Protein AF-A0A0K0DPY8-F1 (afdb_monomer_lite)

InterPro domains:
  IPR031737 Condensin-2 complex subunit H2, C-terminal [PF16858] (38-152)
  IPR031739 Condensin-2 complex subunit H2 [PTHR14324] (43-152)

pLDDT: mean 78.21, std 18.2, range [37.56, 95.81]

Radius of gyration: 38.69 Å; chains: 1; bounding box: 61×70×108 Å

Secondary structure (DSSP, 8-state):
----PPPGGGGG----THHHHHHHHHHHHHHHHHHHHHHHHHHHHHHHHHHHHHHHHHHHHHHHHTSPP--HHHHHHHHHHT-SSTT-EEEHHHHTTT--HHHHHHHHHHHHHHHHTTSEEEEEEEEE-TT--EEEEEEEEE--S--GGGGSSSSS--

Sequence (158 aa):
LMFGDIDDDELNNSINVESLYGGEFLFRELRAVTFWSITEELTSEVHARVQEWENAMLPILEEEEKRKEFDIHEYGDELLDMFHEVGEVKTLDELLAGRKRYEVSRYFLACLMMANTQNVRVESDVRVDENGSRSSITKVTLLKKGRHHEVFDREGAI

Structure (mmCIF, N/CA/C/O backbone):
data_AF-A0A0K0DPY8-F1
#
_entry.id   AF-A0A0K0DPY8-F1
#
loop_
_atom_site.group_PDB
_atom_site.id
_atom_site.type_symbol
_atom_site.label_atom_id
_atom_site.label_alt_id
_atom_site.label_comp_id
_atom_site.label_asym_id
_atom_site.label_entity_id
_atom_site.label_seq_id
_atom_site.pdbx_PDB_ins_code
_atom_site.Cartn_x
_atom_site.Cartn_y
_atom_site.Cartn_z
_atom_site.occupancy
_atom_site.B_iso_or_equiv
_atom_site.auth_seq_id
_atom_site.auth_comp_id
_atom_site.auth_asym_id
_atom_site.auth_atom_id
_atom_site.pdbx_PDB_model_num
ATOM 1 N N . LEU A 1 1 ? 24.484 53.608 -88.036 1.00 37.56 1 LEU A N 1
ATOM 2 C CA . LEU A 1 1 ? 25.883 53.208 -88.307 1.00 37.56 1 LEU A CA 1
ATOM 3 C C . LEU A 1 1 ? 26.475 52.832 -86.954 1.00 37.56 1 LEU A C 1
ATOM 5 O O . LEU A 1 1 ? 26.566 53.720 -86.125 1.00 37.56 1 LEU A O 1
ATOM 9 N N . MET A 1 2 ? 26.752 51.586 -86.590 1.00 38.25 2 MET A N 1
ATOM 10 C CA . MET A 1 2 ? 26.936 50.335 -87.331 1.00 38.25 2 MET A CA 1
ATOM 11 C C . MET A 1 2 ? 26.375 49.189 -86.468 1.00 38.25 2 MET A C 1
ATOM 13 O O . MET A 1 2 ? 26.626 49.174 -85.266 1.00 38.25 2 MET A O 1
ATOM 17 N N . PHE A 1 3 ? 25.640 48.252 -87.070 1.00 38.50 3 PHE A N 1
ATOM 18 C CA . PHE A 1 3 ? 25.570 46.886 -8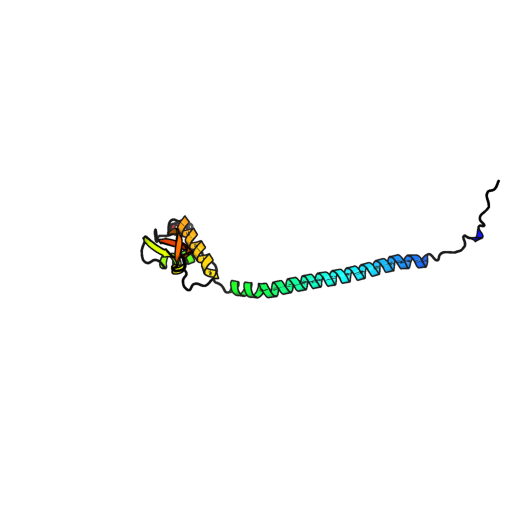6.551 1.00 38.50 3 PHE A CA 1
ATOM 19 C C . PHE A 1 3 ? 26.899 46.237 -86.943 1.00 38.50 3 PHE A C 1
ATOM 21 O O . PHE A 1 3 ? 27.250 46.260 -88.120 1.00 38.50 3 PHE A O 1
ATOM 28 N N . GLY A 1 4 ? 27.684 45.800 -85.960 1.00 44.50 4 GLY A N 1
ATOM 29 C CA . GLY A 1 4 ? 28.830 44.936 -86.212 1.00 44.50 4 GLY A CA 1
ATOM 30 C C . GLY A 1 4 ? 28.322 43.506 -86.232 1.00 44.50 4 GLY A C 1
ATOM 31 O O . GLY A 1 4 ? 27.806 43.045 -85.214 1.00 44.50 4 GLY A O 1
ATOM 32 N N . ASP A 1 5 ? 28.416 42.869 -87.392 1.00 49.94 5 ASP A N 1
ATOM 33 C CA . ASP A 1 5 ? 28.205 41.438 -87.566 1.00 49.94 5 ASP A CA 1
ATOM 34 C C . ASP A 1 5 ? 29.171 40.692 -86.633 1.00 49.94 5 ASP A C 1
ATOM 36 O O . ASP A 1 5 ? 30.386 40.879 -86.705 1.00 49.94 5 ASP A O 1
ATOM 40 N N . ILE A 1 6 ? 28.623 39.915 -85.698 1.00 47.09 6 ILE A N 1
ATOM 41 C CA . ILE A 1 6 ? 29.383 38.885 -84.992 1.00 47.09 6 ILE A CA 1
ATOM 42 C C . ILE A 1 6 ? 29.460 37.705 -85.956 1.00 47.09 6 ILE A C 1
ATOM 44 O O . ILE A 1 6 ? 28.428 37.230 -86.430 1.00 47.09 6 ILE A O 1
ATOM 48 N N . ASP A 1 7 ? 30.685 37.309 -86.286 1.00 54.12 7 ASP A N 1
ATOM 49 C CA . ASP A 1 7 ? 30.977 36.200 -87.183 1.00 54.12 7 ASP A CA 1
ATOM 50 C C . ASP A 1 7 ? 30.295 34.910 -86.685 1.00 54.12 7 ASP A C 1
ATOM 52 O O . ASP A 1 7 ? 30.460 34.504 -85.532 1.00 54.12 7 ASP A O 1
ATOM 56 N N . ASP A 1 8 ? 29.561 34.237 -87.578 1.00 51.25 8 ASP A N 1
ATOM 57 C CA . ASP A 1 8 ? 28.886 32.944 -87.345 1.00 51.25 8 ASP A CA 1
ATOM 58 C C . ASP A 1 8 ? 29.865 31.790 -87.005 1.00 51.25 8 ASP A C 1
ATOM 60 O O . ASP A 1 8 ? 29.446 30.671 -86.700 1.00 51.25 8 ASP A O 1
ATOM 64 N N . ASP A 1 9 ? 31.176 32.050 -87.003 1.00 54.00 9 ASP A N 1
ATOM 65 C CA . ASP A 1 9 ? 32.227 31.068 -86.723 1.00 54.00 9 ASP A CA 1
ATOM 66 C C . ASP A 1 9 ? 32.435 30.782 -85.218 1.00 54.00 9 ASP A C 1
ATOM 68 O O . ASP A 1 9 ? 33.112 29.812 -84.866 1.00 54.00 9 ASP A O 1
ATOM 72 N N . GLU A 1 10 ? 31.814 31.543 -84.306 1.00 46.22 10 GLU A N 1
ATOM 73 C CA . GLU A 1 10 ? 31.853 31.254 -82.856 1.00 46.22 10 GLU A CA 1
ATOM 74 C C . GLU A 1 10 ? 30.760 30.272 -82.380 1.00 46.22 10 GLU A C 1
ATOM 76 O O . GLU A 1 10 ? 30.789 29.808 -81.237 1.00 46.22 10 GLU A O 1
ATOM 81 N N . LEU A 1 11 ? 29.831 29.870 -83.256 1.00 46.50 11 LEU A N 1
ATOM 82 C CA . LEU A 1 11 ? 28.766 28.904 -82.939 1.00 46.50 11 LEU A CA 1
ATOM 83 C C . LEU A 1 11 ? 29.161 27.435 -83.149 1.00 46.50 11 LEU A C 1
ATOM 85 O O . LEU A 1 11 ? 28.313 26.552 -83.015 1.00 46.50 11 LEU A O 1
ATOM 89 N N . ASN A 1 12 ? 30.435 27.141 -83.432 1.00 50.66 12 ASN A N 1
ATOM 90 C CA . ASN A 1 12 ? 30.905 25.762 -83.588 1.00 50.66 12 ASN A CA 1
ATOM 91 C C . ASN A 1 12 ? 31.855 25.276 -82.487 1.00 50.66 12 ASN A C 1
ATOM 93 O O . ASN A 1 12 ? 32.593 24.308 -82.681 1.00 50.66 12 ASN A O 1
ATOM 97 N N . ASN A 1 13 ? 31.794 25.862 -81.290 1.00 49.69 13 ASN A N 1
ATOM 98 C CA . ASN A 1 13 ? 32.234 25.116 -80.119 1.00 49.69 13 ASN A CA 1
ATOM 99 C C . ASN A 1 13 ? 31.055 24.270 -79.639 1.00 49.69 13 ASN A C 1
ATOM 101 O O . ASN A 1 13 ? 30.312 24.655 -78.738 1.00 49.69 13 ASN A O 1
ATOM 105 N N . SER A 1 14 ? 30.851 23.136 -80.313 1.00 48.59 14 SER A N 1
ATOM 106 C CA . SER A 1 14 ? 29.919 22.102 -79.874 1.00 48.59 14 SER A CA 1
ATOM 107 C C . SER A 1 14 ? 30.271 21.722 -78.437 1.00 48.59 14 SER A C 1
ATOM 109 O O . SER A 1 14 ? 31.169 20.916 -78.193 1.00 48.59 14 SER A O 1
ATOM 111 N N . ILE A 1 15 ? 29.578 22.321 -77.467 1.00 53.06 15 ILE A N 1
ATOM 112 C CA . ILE A 1 15 ? 29.564 21.824 -76.099 1.00 53.06 15 ILE A CA 1
ATOM 113 C C . ILE A 1 15 ? 29.038 20.403 -76.219 1.00 53.06 15 ILE A C 1
ATOM 115 O O . ILE A 1 15 ? 27.892 20.188 -76.616 1.00 53.06 15 ILE A O 1
ATOM 119 N N . ASN A 1 16 ? 29.900 19.433 -75.929 1.00 52.56 16 ASN A N 1
ATOM 120 C CA . ASN A 1 16 ? 29.509 18.041 -75.895 1.00 52.56 16 ASN A CA 1
ATOM 121 C C . ASN A 1 16 ? 28.470 17.865 -74.773 1.00 52.56 16 ASN A C 1
ATOM 123 O O . ASN A 1 16 ? 28.804 17.751 -73.591 1.00 52.56 16 ASN A O 1
ATOM 127 N N . VAL A 1 17 ? 27.196 17.890 -75.162 1.00 48.19 17 VAL A N 1
ATOM 128 C CA . VAL A 1 17 ? 26.026 17.741 -74.290 1.00 48.19 17 VAL A CA 1
ATOM 129 C C . VAL A 1 17 ? 25.945 16.363 -73.622 1.00 48.19 17 VAL A C 1
ATOM 131 O O . VAL A 1 17 ? 25.193 16.213 -72.662 1.00 48.19 17 VAL A O 1
ATOM 134 N N . GLU A 1 18 ? 26.762 15.380 -74.023 1.00 49.38 18 GLU A N 1
ATOM 135 C CA . GLU A 1 18 ? 26.870 14.096 -73.310 1.00 49.38 18 GLU A CA 1
ATOM 136 C C . GLU A 1 18 ? 27.595 14.229 -71.960 1.00 49.38 18 GLU A C 1
ATOM 138 O O . GLU A 1 18 ? 27.335 13.448 -71.046 1.00 49.38 18 GLU A O 1
ATOM 143 N N . SER A 1 19 ? 28.441 15.252 -71.774 1.00 49.19 19 SER A N 1
ATOM 144 C CA . SER A 1 19 ? 29.143 15.493 -70.500 1.00 49.19 19 SER A CA 1
ATOM 145 C C . SER A 1 19 ? 28.200 15.983 -69.385 1.00 49.19 19 SER A C 1
ATOM 147 O O . SER A 1 19 ? 28.434 15.744 -68.200 1.00 49.19 19 SER A O 1
ATOM 149 N N . LEU A 1 20 ? 27.082 16.625 -69.748 1.00 46.81 20 LEU A N 1
ATOM 150 C CA . LEU A 1 20 ? 26.163 17.253 -68.790 1.00 46.81 20 LEU A CA 1
ATOM 151 C C . LEU A 1 20 ? 25.150 16.262 -68.181 1.00 46.81 20 LEU A C 1
ATOM 153 O O . LEU A 1 20 ? 24.748 16.427 -67.030 1.00 46.81 20 LEU A O 1
ATOM 157 N N . TYR A 1 21 ? 24.807 15.182 -68.896 1.00 51.56 21 TYR A N 1
ATOM 158 C CA . TYR A 1 21 ? 23.948 14.100 -68.385 1.00 51.56 21 TYR A CA 1
ATOM 159 C C . TYR A 1 21 ? 24.633 13.224 -67.325 1.00 51.56 21 TYR A C 1
ATOM 161 O O . TYR A 1 21 ? 23.958 12.609 -66.496 1.00 51.56 21 TYR A O 1
ATOM 169 N N . GLY A 1 22 ? 25.969 13.206 -67.298 1.00 50.44 22 GLY A N 1
ATOM 170 C CA . GLY A 1 22 ? 26.729 12.547 -66.235 1.00 50.44 22 GLY A CA 1
ATOM 171 C C . GLY A 1 22 ? 26.529 13.213 -64.871 1.00 50.44 22 GLY A C 1
ATOM 172 O O . GLY A 1 22 ? 26.521 12.530 -63.852 1.00 50.44 22 GLY A O 1
ATOM 173 N N . GLY A 1 23 ? 26.296 14.530 -64.841 1.00 54.31 23 GLY A N 1
ATOM 174 C CA . GLY A 1 23 ? 26.132 15.298 -63.607 1.00 54.31 23 GLY A CA 1
ATOM 175 C C . GLY A 1 23 ? 24.881 14.914 -62.820 1.00 54.31 23 GLY A C 1
ATOM 176 O O . GLY A 1 23 ? 24.986 14.588 -61.643 1.00 54.31 23 GLY A O 1
ATOM 177 N N . GLU A 1 24 ? 23.701 14.896 -63.446 1.00 55.97 24 GLU A N 1
ATOM 178 C CA . GLU A 1 24 ? 22.451 14.538 -62.751 1.00 55.97 24 GLU A CA 1
ATOM 179 C C . GLU A 1 24 ? 22.427 13.080 -62.284 1.00 55.97 24 GLU A C 1
ATOM 181 O O . GLU A 1 24 ? 21.914 12.785 -61.203 1.00 55.97 24 GLU A O 1
ATOM 186 N N . PHE A 1 25 ? 23.032 12.176 -63.061 1.00 58.12 25 PHE A N 1
ATOM 187 C CA . PHE A 1 25 ? 23.213 10.786 -62.658 1.00 58.12 25 PHE A CA 1
ATOM 188 C C . PHE A 1 25 ? 24.115 10.689 -61.423 1.00 58.12 25 PHE A C 1
ATOM 190 O O . PHE A 1 25 ? 23.712 10.097 -60.426 1.00 58.12 25 PHE A O 1
ATOM 197 N N . LEU A 1 26 ? 25.278 11.349 -61.436 1.00 58.06 26 LEU A N 1
ATOM 198 C CA . LEU A 1 26 ? 26.201 11.376 -60.298 1.00 58.06 26 LEU A CA 1
ATOM 199 C C . LEU A 1 26 ? 25.599 12.067 -59.070 1.00 58.06 26 LEU A C 1
ATOM 201 O O . LEU A 1 26 ? 25.808 11.600 -57.956 1.00 58.06 26 LEU A O 1
ATOM 205 N N . PHE A 1 27 ? 24.810 13.131 -59.239 1.00 62.34 27 PHE A N 1
ATOM 206 C CA . PHE A 1 27 ? 24.099 13.774 -58.131 1.00 62.34 27 PHE A CA 1
ATOM 207 C C . PHE A 1 27 ? 22.997 12.883 -57.557 1.00 62.34 27 PHE A C 1
ATOM 209 O O . PHE A 1 27 ? 22.782 12.894 -56.344 1.00 62.34 27 PHE A O 1
ATOM 216 N N . ARG A 1 28 ? 22.303 12.099 -58.389 1.00 64.81 28 ARG A N 1
ATOM 217 C CA . ARG A 1 28 ? 21.305 11.126 -57.931 1.00 64.81 28 ARG A CA 1
ATOM 218 C C . ARG A 1 28 ? 21.959 9.959 -57.196 1.00 64.81 28 ARG A C 1
ATOM 220 O O . ARG A 1 28 ? 21.483 9.596 -56.125 1.00 64.81 28 ARG A O 1
ATOM 227 N N . GLU A 1 29 ? 23.049 9.423 -57.737 1.00 69.75 29 GLU A N 1
ATOM 228 C CA . GLU A 1 29 ? 23.827 8.345 -57.122 1.00 69.75 29 GLU A CA 1
ATOM 229 C C . GLU A 1 29 ? 24.422 8.806 -55.784 1.00 69.75 29 GLU A C 1
ATOM 231 O O . GLU A 1 29 ? 24.260 8.138 -54.768 1.00 69.75 29 GLU A O 1
ATOM 236 N N . LEU A 1 30 ? 25.016 10.005 -55.751 1.00 72.88 30 LEU A N 1
ATOM 237 C CA . LEU A 1 30 ? 25.551 10.616 -54.535 1.00 72.88 30 LEU A CA 1
ATOM 238 C C . LEU A 1 30 ? 24.449 10.829 -53.495 1.00 72.88 30 LEU A C 1
ATOM 240 O O . LEU A 1 30 ? 24.640 10.467 -52.340 1.00 72.88 30 LEU A O 1
ATOM 244 N N . ARG A 1 31 ? 23.278 11.349 -53.896 1.00 71.44 31 ARG A N 1
ATOM 245 C CA . ARG A 1 31 ? 22.124 11.512 -52.997 1.00 71.44 31 ARG A CA 1
ATOM 246 C C . ARG A 1 31 ? 21.625 10.182 -52.452 1.00 71.44 31 ARG A C 1
ATOM 248 O O . ARG A 1 31 ? 21.315 10.114 -51.267 1.00 71.44 31 ARG A O 1
ATOM 255 N N . ALA A 1 32 ? 21.556 9.147 -53.285 1.00 73.38 32 ALA A N 1
ATOM 256 C CA . ALA A 1 32 ? 21.158 7.812 -52.861 1.00 73.38 32 ALA A CA 1
ATOM 257 C C . ALA A 1 32 ? 22.156 7.242 -51.849 1.00 73.38 32 ALA A C 1
ATOM 259 O O . ALA A 1 32 ? 21.740 6.804 -50.785 1.00 73.38 32 ALA A O 1
ATOM 260 N N . VAL A 1 33 ? 23.460 7.326 -52.124 1.00 74.62 33 VAL A N 1
ATOM 261 C CA . VAL A 1 33 ? 24.514 6.885 -51.197 1.00 74.62 33 VAL A CA 1
ATOM 262 C C . VAL A 1 33 ? 24.441 7.657 -49.881 1.00 74.62 33 VAL A C 1
ATOM 264 O O . VAL A 1 33 ? 24.397 7.041 -48.823 1.00 74.62 33 VAL A O 1
ATOM 267 N N . THR A 1 34 ? 24.336 8.989 -49.920 1.00 73.56 34 THR A N 1
ATOM 268 C CA . THR A 1 34 ? 24.209 9.795 -48.696 1.00 73.56 34 THR A CA 1
ATOM 269 C C . THR A 1 34 ? 22.930 9.491 -47.931 1.00 73.56 34 THR A C 1
ATOM 271 O O . THR A 1 34 ? 22.957 9.436 -46.709 1.00 73.56 34 THR A O 1
ATOM 274 N N . PHE A 1 35 ? 21.812 9.273 -48.628 1.00 76.44 35 PHE A N 1
ATOM 275 C CA . PHE A 1 35 ? 20.546 8.924 -47.996 1.00 76.44 35 PHE A CA 1
ATOM 276 C C . PHE A 1 35 ? 20.659 7.569 -47.306 1.00 76.44 35 PHE A C 1
ATOM 278 O O . PHE A 1 35 ? 20.339 7.484 -46.128 1.00 76.44 35 PHE A O 1
ATOM 285 N N . TRP A 1 36 ? 21.179 6.550 -47.998 1.00 69.62 36 TRP A N 1
ATOM 286 C CA . TRP A 1 36 ? 21.369 5.219 -47.431 1.00 69.62 36 TRP A CA 1
ATOM 287 C C . TRP A 1 36 ? 22.312 5.239 -46.229 1.00 69.62 36 TRP A C 1
ATOM 289 O O . TRP A 1 36 ? 21.941 4.697 -45.194 1.00 69.62 36 TRP A O 1
ATOM 299 N N . SER A 1 37 ? 23.445 5.944 -46.300 1.00 66.12 37 SER A N 1
ATOM 300 C CA . SER A 1 37 ? 24.360 6.086 -45.159 1.00 66.12 37 SER A CA 1
ATOM 301 C C . SER A 1 37 ? 23.732 6.833 -43.979 1.00 66.12 37 SER A C 1
ATOM 303 O O . SER A 1 37 ? 23.875 6.386 -42.849 1.00 66.12 37 SER A O 1
ATOM 305 N N . ILE A 1 38 ? 22.978 7.915 -44.214 1.00 65.75 38 ILE A N 1
ATOM 306 C CA . ILE A 1 38 ? 22.271 8.646 -43.145 1.00 65.75 38 ILE A CA 1
ATOM 307 C C . ILE A 1 38 ? 21.164 7.781 -42.536 1.00 65.75 38 ILE A C 1
ATOM 309 O O . ILE A 1 38 ? 20.980 7.782 -41.323 1.00 65.75 38 ILE A O 1
ATOM 313 N N . THR A 1 39 ? 20.411 7.035 -43.349 1.00 63.25 39 THR A N 1
ATOM 314 C CA . THR A 1 39 ? 19.399 6.112 -42.828 1.00 63.25 39 THR A CA 1
ATOM 315 C C . THR A 1 39 ? 20.032 4.954 -42.072 1.00 63.25 39 THR A C 1
ATOM 317 O O . THR A 1 39 ? 19.500 4.565 -41.044 1.00 63.25 39 THR A O 1
ATOM 320 N N . GLU A 1 40 ? 21.166 4.419 -42.520 1.00 69.19 40 GLU A N 1
ATOM 321 C CA . GLU A 1 40 ? 21.905 3.361 -41.826 1.00 69.19 40 GLU A CA 1
ATOM 322 C C . GLU A 1 40 ? 22.462 3.865 -40.490 1.00 69.19 40 GLU A C 1
ATOM 324 O O . GLU A 1 40 ? 22.286 3.216 -39.466 1.00 69.19 40 GLU A O 1
ATOM 329 N N . GLU A 1 41 ? 23.038 5.066 -40.463 1.00 65.81 41 GLU A N 1
ATOM 330 C CA . GLU A 1 41 ? 23.544 5.699 -39.244 1.00 65.81 41 GLU A CA 1
ATOM 331 C C . GLU A 1 41 ? 22.411 6.027 -38.260 1.00 65.81 41 GLU A C 1
ATOM 333 O O . GLU A 1 41 ? 22.478 5.647 -37.093 1.00 65.81 41 GLU A O 1
ATOM 338 N N . LEU A 1 42 ? 21.322 6.645 -38.730 1.00 65.06 42 LEU A N 1
ATOM 339 C CA . LEU A 1 42 ? 20.167 6.982 -37.895 1.00 65.06 42 LEU A CA 1
ATOM 340 C C . LEU A 1 42 ? 19.450 5.726 -37.396 1.00 65.06 42 LEU A C 1
ATOM 342 O O . LEU A 1 42 ? 19.028 5.665 -36.242 1.00 65.06 42 LEU A O 1
ATOM 346 N N . THR A 1 43 ? 19.308 4.707 -38.247 1.00 68.12 43 THR A N 1
ATOM 347 C CA . THR A 1 43 ? 18.759 3.423 -37.809 1.00 68.12 43 THR A CA 1
ATOM 348 C C . THR A 1 43 ? 19.699 2.777 -36.806 1.00 68.12 43 THR A C 1
ATOM 350 O O . THR A 1 43 ? 19.206 2.329 -35.783 1.00 68.12 43 THR A O 1
ATOM 353 N N . SER A 1 44 ? 21.016 2.793 -37.004 1.00 78.69 44 SER A N 1
ATOM 354 C CA . SER A 1 44 ? 21.986 2.269 -36.038 1.00 78.69 44 SER A CA 1
ATOM 355 C C . SER A 1 44 ? 21.921 2.997 -34.692 1.00 78.69 44 SER A C 1
ATOM 357 O O . SER A 1 44 ? 21.931 2.346 -33.651 1.00 78.69 44 SER A O 1
ATOM 359 N N . GLU A 1 45 ? 21.806 4.327 -34.681 1.00 79.38 45 GLU A N 1
ATOM 360 C CA . GLU A 1 45 ? 21.680 5.116 -33.449 1.00 79.38 45 GLU A CA 1
ATOM 361 C C . GLU A 1 45 ? 20.361 4.819 -32.723 1.00 79.38 45 GLU A C 1
ATOM 363 O O . GLU A 1 45 ? 20.340 4.587 -31.512 1.00 79.38 45 GLU A O 1
ATOM 368 N N . VAL A 1 46 ? 19.247 4.771 -33.458 1.00 83.19 46 VAL A N 1
ATOM 369 C CA . VAL A 1 46 ? 17.941 4.408 -32.892 1.00 83.19 46 VAL A CA 1
ATOM 370 C C . VAL A 1 46 ? 17.963 2.975 -32.364 1.00 83.19 46 VAL A C 1
ATOM 372 O O . VAL A 1 46 ? 17.492 2.743 -31.254 1.00 83.19 46 VAL A O 1
ATOM 375 N N . HIS A 1 47 ? 18.548 2.028 -33.100 1.00 83.56 47 HIS A N 1
ATOM 376 C CA . HIS A 1 47 ? 18.709 0.649 -32.644 1.00 83.56 47 HIS A CA 1
ATOM 377 C C . HIS A 1 47 ? 19.570 0.591 -31.382 1.00 83.56 47 HIS A C 1
ATOM 379 O O . HIS A 1 47 ? 19.168 -0.070 -30.433 1.00 83.56 47 HIS A O 1
ATOM 385 N N . ALA A 1 48 ? 20.692 1.313 -31.313 1.00 88.62 48 ALA A N 1
ATOM 386 C CA . ALA A 1 48 ? 21.534 1.356 -30.118 1.00 88.62 48 ALA A CA 1
ATOM 387 C C . ALA A 1 48 ? 20.761 1.872 -28.894 1.00 88.62 48 ALA A C 1
ATOM 389 O O . ALA A 1 48 ? 20.787 1.245 -27.839 1.00 88.62 48 ALA A O 1
ATOM 390 N N . ARG A 1 49 ? 19.986 2.952 -29.050 1.00 90.88 49 ARG A N 1
ATOM 391 C CA . ARG A 1 49 ? 19.154 3.507 -27.970 1.00 90.88 49 ARG A CA 1
ATOM 392 C C . ARG A 1 49 ? 18.016 2.579 -27.552 1.00 90.88 49 ARG A C 1
ATOM 394 O O . ARG A 1 49 ? 17.704 2.495 -26.366 1.00 90.88 49 ARG A O 1
ATOM 401 N N . VAL A 1 50 ? 17.386 1.892 -28.506 1.00 91.00 50 VAL A N 1
ATOM 402 C CA . VAL A 1 50 ? 16.363 0.878 -28.213 1.00 91.00 50 VAL A CA 1
ATOM 403 C C . VAL A 1 50 ? 16.991 -0.295 -27.470 1.00 91.00 50 VAL A C 1
ATOM 405 O O . VAL A 1 50 ? 16.448 -0.702 -26.454 1.00 91.00 50 VAL A O 1
ATOM 408 N N . GLN A 1 51 ? 18.159 -0.775 -27.899 1.00 90.44 51 GLN A N 1
ATOM 409 C CA . GLN A 1 51 ? 18.891 -1.840 -27.212 1.00 90.44 51 GLN A CA 1
ATOM 410 C C . GLN A 1 51 ? 19.302 -1.431 -25.792 1.00 90.44 51 GLN A C 1
ATOM 412 O O . GLN A 1 51 ? 19.162 -2.217 -24.862 1.00 90.44 51 GLN A O 1
ATOM 417 N N . GLU A 1 52 ? 19.772 -0.200 -25.579 1.00 93.69 52 GLU A N 1
ATOM 418 C CA . GLU A 1 52 ? 20.052 0.323 -24.235 1.00 93.69 52 GLU A CA 1
ATOM 419 C C . GLU A 1 52 ? 18.798 0.351 -23.356 1.00 93.69 52 GLU A C 1
ATOM 421 O O . GLU A 1 52 ? 18.842 -0.077 -22.200 1.00 93.69 52 GLU A O 1
ATOM 426 N N . TRP A 1 53 ? 17.671 0.815 -23.903 1.00 93.69 53 TRP A N 1
ATOM 427 C CA . TRP A 1 53 ? 16.395 0.798 -23.198 1.00 93.69 53 TRP A CA 1
ATOM 428 C C . TRP A 1 53 ? 15.932 -0.632 -22.892 1.00 93.69 53 TRP A C 1
ATOM 430 O O . TRP A 1 53 ? 15.535 -0.896 -21.762 1.00 93.69 53 TRP A O 1
ATOM 440 N N . GLU A 1 54 ? 16.031 -1.566 -23.842 1.00 91.69 54 GLU A N 1
ATOM 441 C CA . GLU A 1 54 ? 15.688 -2.980 -23.649 1.00 91.69 54 GLU A CA 1
ATOM 442 C C . GLU A 1 54 ? 16.555 -3.610 -22.556 1.00 91.69 54 GLU A C 1
ATOM 444 O O . GLU A 1 54 ? 16.025 -4.206 -21.621 1.00 91.69 54 GLU A O 1
ATOM 449 N N . ASN A 1 55 ? 17.872 -3.400 -22.601 1.00 92.94 55 ASN A N 1
ATOM 450 C CA . ASN A 1 55 ? 18.808 -3.904 -21.594 1.00 92.94 55 ASN A CA 1
ATOM 451 C C . ASN A 1 55 ? 18.513 -3.362 -20.187 1.00 92.94 55 ASN A C 1
ATOM 453 O O . ASN A 1 55 ? 18.742 -4.059 -19.199 1.00 92.94 55 ASN A O 1
ATOM 457 N N . ALA A 1 56 ? 18.005 -2.131 -20.079 1.00 93.12 56 ALA A N 1
ATOM 458 C CA . ALA A 1 56 ? 17.591 -1.548 -18.806 1.00 93.12 56 ALA A CA 1
ATOM 459 C C . ALA A 1 56 ? 16.193 -2.017 -18.362 1.00 93.12 56 ALA A C 1
ATOM 461 O O . ALA A 1 56 ? 15.960 -2.215 -17.170 1.00 93.12 56 ALA A O 1
ATOM 462 N N . MET A 1 57 ? 15.257 -2.181 -19.300 1.00 93.75 57 MET A N 1
ATOM 463 C CA . MET A 1 57 ? 13.843 -2.423 -19.011 1.00 93.75 57 MET A CA 1
ATOM 464 C C . MET A 1 57 ? 13.522 -3.904 -18.806 1.00 93.75 57 MET A C 1
ATOM 466 O O . MET A 1 57 ? 12.789 -4.234 -17.875 1.00 93.75 57 MET A O 1
ATOM 470 N N . LEU A 1 58 ? 14.077 -4.801 -19.627 1.00 92.50 58 LEU A N 1
ATOM 471 C CA . LEU A 1 58 ? 13.863 -6.248 -19.522 1.00 92.50 58 LEU A CA 1
ATOM 472 C C . LEU A 1 58 ? 14.094 -6.798 -18.104 1.00 92.50 58 LEU A C 1
ATOM 474 O O . LEU A 1 58 ? 13.189 -7.464 -17.604 1.00 92.50 58 LEU A O 1
ATOM 478 N N . PRO A 1 59 ? 15.194 -6.482 -17.387 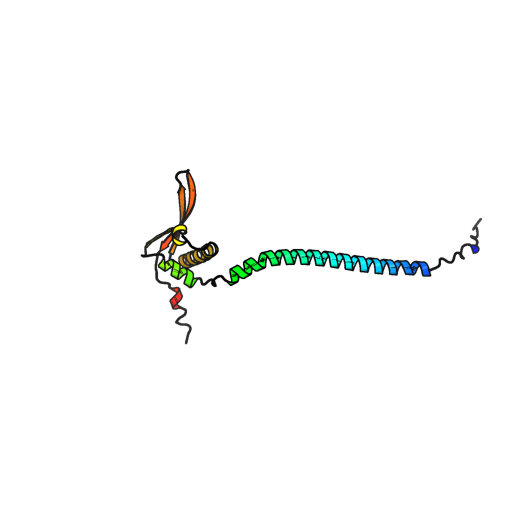1.00 92.88 59 PRO A N 1
ATOM 479 C CA . PRO A 1 59 ? 15.370 -6.991 -16.026 1.00 92.88 59 PRO A CA 1
ATOM 480 C C . PRO A 1 59 ? 14.307 -6.467 -15.047 1.00 92.88 59 PRO A C 1
ATOM 482 O O . PRO A 1 59 ? 13.906 -7.195 -14.142 1.00 92.88 59 PRO A O 1
ATOM 485 N N . ILE A 1 60 ? 13.819 -5.232 -15.228 1.00 90.06 60 ILE A N 1
ATOM 486 C CA . ILE A 1 60 ? 12.744 -4.656 -14.402 1.00 90.06 60 ILE A CA 1
ATOM 487 C C . ILE A 1 60 ? 11.419 -5.378 -14.681 1.00 90.06 60 ILE A C 1
ATOM 489 O O . ILE A 1 60 ? 10.688 -5.702 -13.746 1.00 90.06 60 ILE A O 1
ATOM 493 N N . LEU A 1 61 ? 11.118 -5.646 -15.956 1.00 88.50 61 LEU A N 1
ATOM 494 C CA . LEU A 1 61 ? 9.908 -6.355 -16.374 1.00 88.50 61 LEU A CA 1
ATOM 495 C C . LEU A 1 61 ? 9.908 -7.809 -15.900 1.00 88.50 61 LEU A C 1
ATOM 497 O O . LEU A 1 61 ? 8.915 -8.252 -15.336 1.00 88.50 61 LEU A O 1
ATOM 501 N N . GLU A 1 62 ? 11.023 -8.524 -16.052 1.00 90.94 62 GLU A N 1
ATOM 502 C CA . GLU A 1 62 ? 11.172 -9.893 -15.547 1.00 90.94 62 GLU A CA 1
ATOM 503 C C . GLU A 1 62 ? 11.054 -9.964 -14.021 1.00 90.94 62 GLU A C 1
ATOM 505 O O . GLU A 1 62 ? 10.575 -10.958 -13.470 1.00 90.94 62 GLU A O 1
ATOM 510 N N . GLU A 1 63 ? 11.539 -8.945 -13.304 1.00 88.06 63 GLU A N 1
ATOM 511 C CA . GLU A 1 63 ? 11.352 -8.862 -11.860 1.00 88.06 63 GLU A CA 1
ATOM 512 C C . GLU A 1 63 ? 9.882 -8.614 -11.506 1.00 88.06 63 GLU A C 1
ATOM 514 O O . GLU A 1 63 ? 9.375 -9.267 -10.595 1.00 88.06 63 GLU A O 1
ATOM 519 N N . GLU A 1 64 ? 9.192 -7.712 -12.211 1.00 83.56 64 GLU A N 1
ATOM 520 C CA . GLU A 1 64 ? 7.770 -7.429 -11.978 1.00 83.56 64 GLU A CA 1
ATOM 521 C C . GLU A 1 64 ? 6.877 -8.626 -12.323 1.00 83.56 64 GLU A C 1
ATOM 523 O O . GLU A 1 64 ? 5.975 -8.931 -11.552 1.00 83.56 64 GLU A O 1
ATOM 528 N N . GLU A 1 65 ? 7.158 -9.361 -13.402 1.00 85.19 65 GLU A N 1
ATOM 529 C CA . GLU A 1 65 ? 6.401 -10.562 -13.794 1.00 85.19 65 GLU A CA 1
ATOM 530 C C . GLU A 1 65 ? 6.487 -11.676 -12.736 1.00 85.19 65 GLU A C 1
ATOM 532 O O . GLU A 1 65 ? 5.551 -12.451 -12.548 1.00 85.19 65 GLU A O 1
ATOM 537 N N . LYS A 1 66 ? 7.589 -11.732 -11.977 1.00 86.62 66 LYS A N 1
ATOM 538 C CA . LYS A 1 66 ? 7.738 -12.655 -10.838 1.00 86.62 66 LYS A CA 1
ATOM 539 C C . LYS A 1 66 ? 6.958 -12.205 -9.602 1.00 86.62 66 LYS A C 1
ATOM 541 O O . LYS A 1 66 ? 6.809 -12.992 -8.663 1.00 86.62 66 LYS A O 1
ATOM 546 N N . ARG A 1 67 ? 6.535 -10.938 -9.526 1.00 86.06 67 ARG A N 1
ATOM 547 C CA . ARG A 1 67 ? 5.785 -10.420 -8.377 1.00 86.06 67 ARG A CA 1
ATOM 548 C C . ARG A 1 67 ? 4.341 -10.894 -8.470 1.00 86.06 67 ARG A C 1
ATOM 550 O O . ARG A 1 67 ? 3.774 -11.073 -9.539 1.00 86.06 67 ARG A O 1
ATOM 557 N N . LYS A 1 68 ? 3.734 -11.079 -7.302 1.00 84.38 68 LYS A N 1
ATOM 558 C CA . LYS A 1 68 ? 2.315 -11.403 -7.182 1.00 84.38 68 LYS A CA 1
ATOM 559 C C . LYS A 1 68 ? 1.469 -10.310 -7.841 1.00 84.38 68 LYS A C 1
ATOM 561 O O . LYS A 1 68 ? 1.795 -9.126 -7.702 1.00 84.38 68 LYS A O 1
ATOM 566 N N . GLU A 1 69 ? 0.383 -10.696 -8.501 1.00 86.94 69 GLU A N 1
ATOM 567 C CA . GLU A 1 69 ? -0.624 -9.752 -8.989 1.00 86.94 69 GLU A CA 1
ATOM 568 C C . GLU A 1 69 ? -1.198 -8.926 -7.825 1.00 86.94 69 GLU A C 1
ATOM 570 O O . GLU A 1 69 ? -1.207 -9.357 -6.669 1.00 86.94 69 GLU A O 1
ATOM 575 N N . PHE A 1 70 ? -1.594 -7.686 -8.100 1.00 88.75 70 PHE A N 1
ATOM 576 C CA . PHE A 1 70 ? -2.147 -6.815 -7.072 1.00 88.75 70 PHE A CA 1
ATOM 577 C C . PHE A 1 70 ? -3.652 -7.046 -6.914 1.00 88.75 70 PHE A C 1
ATOM 579 O O . PHE A 1 70 ? -4.425 -6.648 -7.780 1.00 88.75 70 PHE A O 1
ATOM 586 N N . ASP A 1 71 ? -4.055 -7.610 -5.774 1.00 90.56 71 ASP A N 1
ATOM 587 C CA . ASP A 1 71 ? -5.458 -7.738 -5.370 1.00 90.56 71 ASP A CA 1
ATOM 588 C C . ASP A 1 71 ? -5.771 -6.804 -4.190 1.00 90.56 71 ASP A C 1
ATOM 590 O O . ASP A 1 71 ? -5.338 -7.015 -3.056 1.00 90.56 71 ASP A O 1
ATOM 594 N N . ILE A 1 72 ? -6.549 -5.752 -4.451 1.00 89.81 72 ILE A N 1
ATOM 595 C CA . ILE A 1 72 ? -6.915 -4.747 -3.444 1.00 89.81 72 ILE A CA 1
ATOM 596 C C . ILE A 1 72 ? -7.634 -5.350 -2.225 1.00 89.81 72 ILE A C 1
ATOM 598 O O . ILE A 1 72 ? -7.470 -4.840 -1.112 1.00 89.81 72 ILE A O 1
ATOM 602 N N . HIS A 1 73 ? -8.414 -6.417 -2.417 1.00 89.00 73 HIS A N 1
ATOM 603 C CA . HIS A 1 73 ? -9.169 -7.066 -1.352 1.00 89.00 73 HIS A CA 1
ATOM 604 C C . HIS A 1 73 ? -8.236 -7.890 -0.476 1.00 89.00 73 HIS A C 1
ATOM 606 O O . HIS A 1 73 ? -8.246 -7.717 0.742 1.00 89.00 73 HIS A O 1
ATOM 612 N N . GLU A 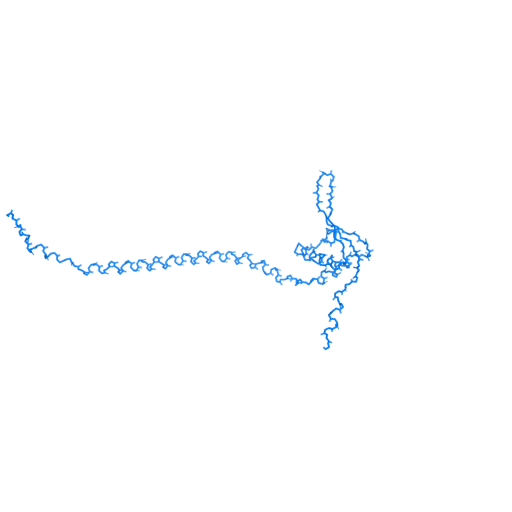1 74 ? -7.346 -8.679 -1.071 1.00 91.62 74 GLU A N 1
ATOM 613 C CA . GLU A 1 74 ? -6.384 -9.473 -0.308 1.00 91.62 74 GLU A CA 1
ATOM 614 C C . GLU A 1 74 ? -5.455 -8.592 0.541 1.00 91.62 74 GLU A C 1
ATOM 616 O O . GLU A 1 74 ? -5.323 -8.796 1.748 1.00 91.62 74 GLU A O 1
ATOM 621 N N . TYR A 1 75 ? -4.887 -7.532 -0.048 1.00 93.38 75 TYR A N 1
ATOM 622 C CA . TYR A 1 75 ? -4.030 -6.596 0.690 1.00 93.38 75 TYR A CA 1
ATOM 623 C C . TYR A 1 75 ? -4.779 -5.896 1.825 1.00 93.38 75 TYR A C 1
ATOM 625 O O . TYR A 1 75 ? -4.194 -5.598 2.868 1.00 93.38 75 TYR A O 1
ATOM 633 N N . GLY A 1 76 ? -6.071 -5.621 1.650 1.00 91.62 76 GLY A N 1
ATOM 634 C CA . GLY A 1 76 ? -6.874 -5.097 2.741 1.00 91.62 76 GLY A CA 1
ATOM 635 C C . GLY A 1 76 ? -7.109 -6.132 3.847 1.00 91.62 76 GLY A C 1
ATOM 636 O O . GLY A 1 76 ? -7.369 -5.728 4.973 1.00 91.62 76 GLY A O 1
ATOM 637 N N . ASP A 1 77 ? -7.142 -7.438 3.542 1.00 90.56 77 ASP A N 1
ATOM 638 C CA . ASP A 1 77 ? -7.560 -8.485 4.496 1.00 90.56 77 ASP A CA 1
ATOM 639 C C . ASP A 1 77 ? -6.405 -8.717 5.432 1.00 90.56 77 ASP A C 1
ATOM 641 O O . ASP A 1 77 ? -6.536 -8.571 6.644 1.00 90.56 77 ASP A O 1
ATOM 645 N N . GLU A 1 78 ? -5.233 -8.885 4.827 1.00 93.00 78 GLU A N 1
ATOM 646 C CA . GLU A 1 78 ? -3.963 -8.868 5.524 1.00 93.00 78 GLU A CA 1
ATOM 647 C C . GLU A 1 78 ? -3.836 -7.622 6.413 1.00 93.00 78 GLU A C 1
ATOM 649 O O . GLU A 1 78 ? -3.386 -7.718 7.552 1.00 93.00 78 GLU A O 1
ATOM 654 N N . LEU A 1 79 ? -4.264 -6.447 5.935 1.00 93.00 79 LEU A N 1
ATOM 655 C CA . LEU A 1 79 ? -4.186 -5.208 6.708 1.00 93.00 79 LEU A CA 1
ATOM 656 C C . LEU A 1 79 ? -5.187 -5.156 7.869 1.00 93.00 79 LEU A C 1
ATOM 658 O O . LEU A 1 79 ? -4.835 -4.658 8.936 1.00 93.00 79 LEU A O 1
ATOM 662 N N . LEU A 1 80 ? -6.389 -5.713 7.719 1.00 91.56 80 LEU A N 1
ATOM 663 C CA . LEU A 1 80 ? -7.340 -5.866 8.825 1.00 91.56 80 LEU A CA 1
ATOM 664 C C . LEU A 1 80 ? -6.855 -6.884 9.867 1.00 91.56 80 LEU A C 1
ATOM 666 O O . LEU A 1 80 ? -7.042 -6.655 11.064 1.00 91.56 80 LEU A O 1
ATOM 670 N N . ASP A 1 81 ? -6.203 -7.960 9.426 1.00 92.12 81 ASP A N 1
ATOM 671 C CA . ASP A 1 81 ? -5.631 -9.002 10.284 1.00 92.12 81 ASP A CA 1
ATOM 672 C C . ASP A 1 81 ? -4.424 -8.508 11.090 1.00 92.12 81 ASP A C 1
ATOM 674 O O . ASP A 1 81 ? -4.142 -9.019 12.176 1.00 92.12 81 ASP A O 1
ATOM 678 N N . MET A 1 82 ? -3.740 -7.463 10.610 1.00 93.06 82 MET A N 1
ATOM 679 C CA . MET A 1 82 ? -2.685 -6.789 11.371 1.00 93.06 82 MET A CA 1
ATOM 680 C C . MET A 1 82 ? -3.209 -6.051 12.609 1.00 93.06 82 MET A C 1
ATOM 682 O O . MET A 1 82 ? -2.403 -5.703 13.474 1.00 93.06 82 MET A O 1
ATOM 686 N N . PHE A 1 83 ? -4.518 -5.825 12.735 1.00 93.25 83 PHE A N 1
ATOM 687 C CA . PHE A 1 83 ? -5.133 -5.256 13.933 1.00 93.25 83 PHE A CA 1
ATOM 688 C C . PHE A 1 83 ? -5.766 -6.343 14.809 1.00 93.25 83 PHE A C 1
ATOM 690 O O . PHE A 1 83 ? -6.522 -7.202 14.348 1.00 93.25 83 PHE A O 1
ATOM 697 N N . HIS A 1 84 ? -5.546 -6.267 16.114 1.00 90.94 84 HIS A N 1
ATOM 698 C CA . HIS A 1 84 ? -6.121 -7.177 17.096 1.00 90.94 84 HIS A CA 1
ATOM 699 C C . HIS A 1 84 ? -7.572 -6.805 17.411 1.00 90.94 84 HIS A C 1
ATOM 701 O O . HIS A 1 84 ? -8.459 -7.663 17.338 1.00 90.94 84 HIS A O 1
ATOM 707 N N . GLU A 1 85 ? -7.844 -5.523 17.657 1.00 91.69 85 GLU A N 1
ATOM 708 C CA . GLU A 1 85 ? -9.146 -5.042 18.125 1.00 91.69 85 GLU A CA 1
ATOM 709 C C . GLU A 1 85 ? -9.610 -3.756 17.433 1.00 91.69 85 GLU A C 1
ATOM 711 O O . GLU A 1 85 ? -8.824 -2.966 16.917 1.00 91.69 85 GLU A O 1
ATOM 716 N N . VAL A 1 86 ? -10.929 -3.549 17.406 1.00 91.81 86 VAL A N 1
ATOM 717 C CA . VAL A 1 86 ? -11.518 -2.314 16.875 1.00 91.81 86 VAL A CA 1
ATOM 718 C C . VAL A 1 86 ? -11.188 -1.156 17.816 1.00 91.81 86 VAL A C 1
ATOM 720 O O . VAL A 1 86 ? -11.376 -1.267 19.023 1.00 91.81 86 VAL A O 1
ATOM 723 N N . GLY A 1 87 ? -10.737 -0.037 17.255 1.00 91.31 87 GLY A N 1
ATOM 724 C CA . GLY A 1 87 ? -10.236 1.123 17.991 1.00 91.31 87 GLY A CA 1
ATOM 725 C C . GLY A 1 87 ? -8.715 1.146 18.143 1.00 91.31 87 GLY A C 1
ATOM 726 O O . GLY A 1 87 ? -8.177 2.180 18.531 1.00 91.31 87 GLY A O 1
ATOM 727 N N . GLU A 1 88 ? -8.019 0.057 17.800 1.00 94.25 88 GLU A N 1
ATOM 728 C CA . GLU A 1 88 ? -6.558 0.019 17.802 1.00 94.25 88 GLU A CA 1
ATOM 729 C C . GLU A 1 88 ? -5.983 1.020 16.789 1.00 94.25 88 GLU A C 1
ATOM 731 O O . GLU A 1 88 ? -6.465 1.143 15.657 1.00 94.25 88 GLU A O 1
ATOM 736 N N . VAL A 1 89 ? -4.941 1.734 17.217 1.00 94.75 89 VAL A N 1
ATOM 737 C CA . VAL A 1 89 ? -4.217 2.730 16.424 1.00 94.75 89 VAL A CA 1
ATOM 738 C C . VAL A 1 89 ? -2.811 2.201 16.188 1.00 94.75 89 VAL A C 1
ATOM 740 O O . VAL A 1 89 ? -2.099 1.918 17.148 1.00 94.75 89 VAL A O 1
ATOM 743 N N . LYS A 1 90 ? -2.401 2.110 14.924 1.00 94.69 90 LYS A N 1
ATOM 744 C CA . LYS A 1 90 ? -1.027 1.775 14.528 1.00 94.69 90 LYS A CA 1
ATOM 745 C C . LYS A 1 90 ? -0.501 2.802 13.549 1.00 94.69 90 LYS A C 1
ATOM 747 O O . LYS A 1 90 ? -1.278 3.426 12.820 1.00 94.69 90 LYS A O 1
ATOM 752 N N . THR A 1 91 ? 0.808 2.996 13.510 1.00 93.56 91 THR A N 1
ATOM 753 C CA . THR A 1 91 ? 1.401 3.802 12.443 1.00 93.56 91 THR A CA 1
ATOM 754 C C . THR A 1 91 ? 1.551 2.976 11.166 1.00 93.56 91 THR A C 1
ATOM 756 O O . THR A 1 91 ? 1.637 1.747 11.187 1.00 93.56 91 THR A O 1
ATOM 759 N N . LEU A 1 92 ? 1.559 3.642 10.012 1.00 91.94 92 LEU A N 1
ATOM 760 C CA . LEU A 1 92 ? 1.759 2.966 8.732 1.00 91.94 92 LEU A CA 1
ATOM 761 C C . LEU A 1 92 ? 3.147 2.305 8.661 1.00 91.94 92 LEU A C 1
ATOM 763 O O . LEU A 1 92 ? 3.292 1.245 8.064 1.00 91.94 92 LEU A O 1
ATOM 767 N N . ASP A 1 93 ? 4.160 2.897 9.289 1.00 91.81 93 ASP A N 1
ATOM 768 C CA . ASP A 1 93 ? 5.497 2.314 9.421 1.00 91.81 93 ASP A CA 1
ATOM 769 C C . ASP A 1 93 ? 5.506 1.034 10.267 1.00 91.81 93 ASP A C 1
ATOM 771 O O . ASP A 1 93 ? 6.166 0.071 9.876 1.00 91.81 93 ASP A O 1
ATOM 775 N N . GLU A 1 94 ? 4.737 0.975 11.359 1.00 93.19 94 GLU A N 1
ATOM 776 C CA . GLU A 1 94 ? 4.557 -0.249 12.151 1.00 93.19 94 GLU A CA 1
ATOM 777 C C . GLU A 1 94 ? 3.839 -1.340 11.349 1.00 93.19 94 GLU A C 1
ATOM 779 O O . GLU A 1 94 ? 4.284 -2.487 11.328 1.00 93.19 94 GLU A O 1
ATOM 784 N N . LEU A 1 95 ? 2.756 -0.983 10.648 1.00 93.12 95 LEU A N 1
ATOM 785 C CA . LEU A 1 95 ? 1.986 -1.916 9.816 1.00 93.12 95 LEU A CA 1
ATOM 786 C C . LEU A 1 95 ? 2.815 -2.485 8.657 1.00 93.12 95 LEU A C 1
ATOM 788 O O . LEU A 1 95 ? 2.629 -3.630 8.255 1.00 93.12 95 LEU A O 1
ATOM 792 N N . LEU A 1 96 ? 3.732 -1.694 8.101 1.00 93.25 96 LEU A N 1
ATOM 793 C CA . LEU A 1 96 ? 4.527 -2.076 6.931 1.00 93.25 96 LEU A CA 1
ATOM 794 C C . LEU A 1 96 ? 5.955 -2.508 7.283 1.00 93.25 96 LEU A C 1
ATOM 796 O O . LEU A 1 96 ? 6.789 -2.687 6.387 1.00 93.25 96 LEU A O 1
ATOM 800 N N . ALA A 1 97 ? 6.247 -2.714 8.567 1.00 92.50 97 ALA A N 1
ATOM 801 C CA . ALA A 1 97 ? 7.546 -3.181 9.021 1.00 92.50 97 ALA A CA 1
ATOM 802 C C . ALA A 1 97 ? 7.892 -4.542 8.387 1.00 92.50 97 ALA A C 1
ATOM 804 O O . ALA A 1 97 ? 7.147 -5.516 8.479 1.00 92.50 97 ALA A O 1
ATOM 805 N N . GLY A 1 98 ? 9.044 -4.614 7.713 1.00 90.81 98 GLY A N 1
ATOM 806 C CA . GLY A 1 98 ? 9.521 -5.838 7.059 1.00 90.81 98 GLY A CA 1
ATOM 807 C C . GLY A 1 98 ? 8.869 -6.163 5.708 1.00 90.81 98 GLY A C 1
ATOM 808 O O . GLY A 1 98 ? 9.249 -7.157 5.088 1.00 90.81 98 GLY A O 1
ATOM 809 N N . ARG A 1 99 ? 7.934 -5.338 5.214 1.00 91.81 99 ARG A N 1
ATOM 810 C CA . ARG A 1 99 ? 7.370 -5.489 3.863 1.00 91.81 99 ARG A CA 1
ATOM 811 C C . ARG A 1 99 ? 8.349 -5.025 2.793 1.00 91.81 99 ARG A C 1
ATOM 813 O O . ARG A 1 99 ? 9.210 -4.169 3.022 1.00 91.81 99 ARG A O 1
ATOM 820 N N . LYS A 1 100 ? 8.224 -5.590 1.591 1.00 91.69 100 LYS A N 1
ATOM 821 C CA . LYS A 1 100 ? 9.075 -5.190 0.467 1.00 91.69 100 LYS A CA 1
ATOM 822 C C . LYS A 1 100 ? 8.689 -3.788 -0.003 1.00 91.69 100 LYS A C 1
ATOM 824 O O . LYS A 1 100 ? 7.524 -3.404 0.031 1.00 91.69 100 LYS A O 1
ATOM 829 N N . ARG A 1 101 ? 9.668 -3.029 -0.509 1.00 89.31 101 ARG A N 1
ATOM 830 C CA . ARG A 1 101 ? 9.481 -1.636 -0.971 1.00 89.31 101 ARG A CA 1
ATOM 831 C C . ARG A 1 101 ? 8.318 -1.484 -1.959 1.00 89.31 101 ARG A C 1
ATOM 833 O O . ARG A 1 101 ? 7.564 -0.526 -1.848 1.00 89.31 101 ARG A O 1
ATOM 840 N N . TYR A 1 102 ? 8.162 -2.427 -2.890 1.00 86.69 102 TYR A N 1
ATOM 841 C CA . TYR A 1 102 ? 7.103 -2.385 -3.904 1.00 86.69 102 TYR A CA 1
ATOM 842 C C . TYR A 1 102 ? 5.703 -2.704 -3.350 1.00 86.69 102 TYR A C 1
ATOM 844 O O . TYR A 1 102 ? 4.708 -2.399 -3.998 1.00 86.69 102 TYR A O 1
ATOM 852 N N . GLU A 1 103 ? 5.602 -3.306 -2.160 1.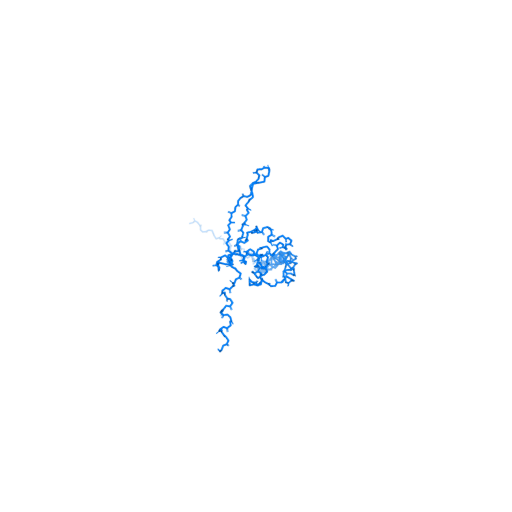00 91.94 103 GLU A N 1
ATOM 853 C CA . GLU A 1 103 ? 4.318 -3.608 -1.511 1.00 91.94 103 GLU A CA 1
ATOM 854 C C . GLU A 1 103 ? 3.798 -2.423 -0.700 1.00 91.94 103 GLU A C 1
ATOM 856 O O . GLU A 1 103 ? 2.600 -2.324 -0.459 1.00 91.94 103 GLU A O 1
ATOM 861 N N . VAL A 1 104 ? 4.675 -1.493 -0.310 1.00 92.81 104 VAL A N 1
ATOM 862 C CA . VAL A 1 104 ? 4.305 -0.321 0.497 1.00 92.81 104 VAL A CA 1
ATOM 863 C C . VAL A 1 104 ? 3.208 0.495 -0.185 1.00 92.81 104 VAL A C 1
ATOM 865 O O . VAL A 1 104 ? 2.215 0.843 0.449 1.00 92.81 104 VAL A O 1
ATOM 868 N N . SER A 1 105 ? 3.347 0.762 -1.487 1.00 92.88 105 SER A N 1
ATOM 869 C CA . SER A 1 105 ? 2.333 1.485 -2.263 1.00 92.88 105 SER A CA 1
ATOM 870 C C . SER A 1 105 ? 1.023 0.700 -2.385 1.00 92.88 105 SER A C 1
ATOM 872 O O . SER A 1 105 ? -0.049 1.297 -2.312 1.00 92.88 105 SER A O 1
ATOM 874 N N . ARG A 1 106 ? 1.103 -0.630 -2.512 1.00 94.44 106 ARG A N 1
ATOM 875 C CA . ARG A 1 106 ? -0.047 -1.542 -2.608 1.00 94.44 106 ARG A CA 1
ATOM 876 C C . ARG A 1 106 ? -0.866 -1.551 -1.313 1.00 94.44 106 ARG A C 1
ATOM 878 O O . ARG A 1 106 ? -2.069 -1.300 -1.351 1.00 94.44 106 ARG A O 1
ATOM 885 N N . TYR A 1 107 ? -0.213 -1.729 -0.163 1.00 95.19 107 TYR A N 1
ATOM 886 C CA . TYR A 1 107 ? -0.879 -1.639 1.141 1.00 95.19 107 TYR A CA 1
ATOM 887 C C . TYR A 1 107 ? -1.401 -0.234 1.433 1.00 95.19 107 TYR A C 1
ATOM 889 O O . TYR A 1 107 ? -2.482 -0.091 2.000 1.00 95.19 107 TYR A O 1
ATOM 897 N N . PHE A 1 108 ? -0.666 0.814 1.051 1.00 93.94 108 PHE A N 1
ATOM 898 C CA . PHE A 1 108 ? -1.144 2.179 1.245 1.00 93.94 108 PHE A CA 1
ATOM 899 C C . PHE A 1 108 ? -2.422 2.442 0.438 1.00 93.94 108 PHE A C 1
ATOM 901 O O . PHE A 1 108 ? -3.371 3.015 0.968 1.00 93.94 108 PHE A O 1
ATOM 908 N N . LEU A 1 109 ? -2.498 1.950 -0.801 1.00 94.06 109 LEU A N 1
ATOM 909 C CA . LEU A 1 109 ? -3.713 2.034 -1.610 1.00 94.06 109 LEU A CA 1
ATOM 910 C C . LEU A 1 109 ? -4.881 1.254 -0.982 1.00 94.06 109 LEU A C 1
ATOM 912 O O . LEU A 1 109 ? -5.985 1.791 -0.896 1.00 94.06 109 LEU A O 1
ATOM 916 N N . ALA A 1 110 ? -4.640 0.037 -0.480 1.00 94.19 110 ALA A N 1
ATOM 917 C CA . ALA A 1 110 ? -5.644 -0.734 0.261 1.00 94.19 110 ALA A CA 1
ATOM 918 C C . ALA A 1 110 ? -6.127 0.004 1.520 1.00 94.19 110 ALA A C 1
ATOM 920 O O . ALA A 1 110 ? -7.326 0.067 1.789 1.00 94.19 110 ALA A O 1
ATOM 921 N N . CYS A 1 111 ? -5.213 0.643 2.252 1.00 94.12 111 CYS A N 1
ATOM 922 C CA . CYS A 1 111 ? -5.531 1.471 3.412 1.00 94.12 111 CYS A CA 1
ATOM 923 C C . CYS A 1 111 ? -6.447 2.649 3.043 1.00 94.12 111 CYS A C 1
ATOM 925 O O . CYS A 1 111 ? -7.463 2.871 3.700 1.00 94.12 111 CYS A O 1
ATOM 927 N N . LEU A 1 112 ? -6.144 3.364 1.954 1.00 93.31 112 LEU A N 1
ATOM 928 C CA . LEU A 1 112 ? -6.986 4.460 1.463 1.00 93.31 112 LEU A CA 1
ATOM 929 C C . LEU A 1 112 ? -8.363 3.970 0.999 1.00 93.31 112 LEU A C 1
ATOM 931 O O . LEU A 1 112 ? -9.374 4.608 1.293 1.00 93.31 112 LEU A O 1
ATOM 935 N N . MET A 1 113 ? -8.428 2.817 0.329 1.00 92.00 113 MET A N 1
ATOM 936 C CA . MET A 1 113 ? -9.703 2.200 -0.041 1.00 92.00 113 MET A CA 1
ATOM 937 C C . MET A 1 113 ? -10.542 1.877 1.202 1.00 92.00 113 MET A C 1
ATOM 939 O O . MET A 1 113 ? -11.720 2.223 1.271 1.00 92.00 113 MET A O 1
ATOM 943 N N . MET A 1 114 ? -9.923 1.291 2.226 1.00 91.81 114 MET A N 1
ATOM 944 C CA . MET A 1 114 ? -10.586 1.004 3.497 1.00 91.81 114 MET A CA 1
ATOM 945 C C . MET A 1 114 ? -11.000 2.265 4.260 1.00 91.81 114 MET A C 1
ATOM 947 O O . MET A 1 114 ? -12.001 2.248 4.978 1.00 91.81 114 MET A O 1
ATOM 951 N N . ALA A 1 115 ? -10.268 3.369 4.113 1.00 92.88 115 ALA A N 1
ATOM 952 C CA . ALA A 1 115 ? -10.683 4.655 4.660 1.00 92.88 115 ALA A CA 1
ATOM 953 C C . ALA A 1 115 ? -11.973 5.140 3.983 1.00 92.88 115 ALA A C 1
ATOM 955 O O . ALA A 1 115 ? -12.926 5.538 4.660 1.00 92.88 115 ALA A O 1
ATOM 956 N N . ASN A 1 116 ? -12.055 5.007 2.656 1.00 92.38 116 ASN A N 1
ATOM 957 C CA . ASN A 1 116 ? -13.256 5.344 1.893 1.00 92.38 116 ASN A CA 1
ATOM 958 C C . ASN A 1 116 ? -14.458 4.478 2.301 1.00 92.38 116 ASN A C 1
ATOM 960 O O . ASN A 1 116 ? -15.561 4.996 2.461 1.00 92.38 116 ASN A O 1
ATOM 964 N N . THR A 1 117 ? -14.257 3.182 2.560 1.00 89.25 117 THR A N 1
ATOM 965 C CA . THR A 1 117 ? -15.325 2.280 3.031 1.00 89.25 117 THR A CA 1
ATOM 966 C C . THR A 1 117 ? -15.600 2.377 4.534 1.00 89.25 117 THR A C 1
ATOM 968 O O . THR A 1 117 ? -16.424 1.618 5.057 1.00 89.25 117 THR A O 1
ATOM 971 N N . GLN A 1 118 ? -14.952 3.311 5.242 1.00 89.56 118 GLN A N 1
ATOM 972 C CA . GLN A 1 118 ? -15.072 3.530 6.689 1.00 89.56 118 GLN A CA 1
ATOM 973 C C . GLN A 1 118 ? -14.666 2.307 7.529 1.00 89.56 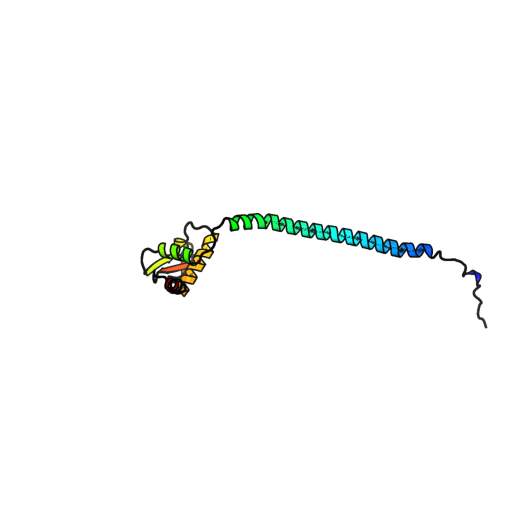118 GLN A C 1
ATOM 975 O O . GLN A 1 118 ? -15.209 2.078 8.608 1.00 89.56 118 GLN A O 1
ATOM 980 N N . ASN A 1 119 ? -13.753 1.480 7.016 1.00 91.25 119 ASN A N 1
ATOM 981 C CA . ASN A 1 119 ? -13.119 0.380 7.745 1.00 91.25 119 ASN A CA 1
ATOM 982 C C . ASN A 1 119 ? -12.005 0.884 8.662 1.00 91.25 119 ASN A C 1
ATOM 984 O O . ASN A 1 119 ? -11.898 0.436 9.803 1.00 91.25 119 ASN A O 1
ATOM 988 N N . VAL A 1 120 ? -11.235 1.864 8.192 1.00 94.19 120 VAL A N 1
ATOM 989 C CA . VAL A 1 120 ? -10.159 2.509 8.949 1.00 94.19 120 VAL A CA 1
ATOM 990 C C . VAL A 1 120 ? -10.309 4.029 8.910 1.00 94.19 120 VAL A C 1
ATOM 992 O O . VAL A 1 120 ? -10.980 4.581 8.041 1.00 94.19 120 VAL A O 1
ATOM 995 N N . ARG A 1 121 ? -9.679 4.723 9.853 1.00 95.38 121 ARG A N 1
ATOM 996 C CA . ARG A 1 121 ? -9.478 6.175 9.835 1.00 95.38 121 ARG A CA 1
ATOM 997 C C . ARG A 1 121 ? -7.999 6.439 9.624 1.00 95.38 121 ARG A C 1
ATOM 999 O O . ARG A 1 121 ? -7.182 5.841 10.314 1.00 95.38 121 ARG A O 1
ATOM 1006 N N . VAL A 1 122 ? -7.674 7.333 8.700 1.00 94.38 122 VAL A N 1
ATOM 1007 C CA . VAL A 1 122 ? -6.293 7.720 8.405 1.00 94.38 122 VAL A CA 1
ATOM 1008 C C . VAL A 1 122 ? -6.090 9.163 8.838 1.00 94.38 122 VAL A C 1
ATOM 1010 O O . VAL A 1 122 ? -6.854 10.042 8.441 1.00 94.38 122 VAL A O 1
ATOM 1013 N N . GLU A 1 123 ? -5.069 9.399 9.652 1.00 94.06 123 GLU A N 1
ATOM 1014 C CA . GLU A 1 123 ? -4.714 10.718 10.170 1.00 94.06 123 GLU A CA 1
ATOM 1015 C C . GLU A 1 123 ? -3.222 10.967 9.961 1.00 94.06 123 GLU A C 1
ATOM 1017 O O . GLU A 1 123 ? -2.385 10.099 10.209 1.00 94.06 123 GLU A O 1
ATOM 1022 N N . SER A 1 124 ? -2.873 12.162 9.496 1.00 91.31 124 SER A N 1
ATOM 1023 C CA . SER A 1 124 ? -1.481 12.600 9.422 1.00 91.31 124 SER A CA 1
ATOM 1024 C C . SER A 1 124 ? -1.091 13.284 10.724 1.00 91.31 124 SER A C 1
ATOM 1026 O O . SER A 1 124 ? -1.784 14.199 11.170 1.00 91.31 124 SER A O 1
ATOM 1028 N N . ASP A 1 125 ? 0.045 12.901 11.285 1.00 90.25 125 ASP A N 1
ATOM 1029 C CA . ASP A 1 125 ? 0.633 13.537 12.457 1.00 90.25 125 ASP A CA 1
ATOM 1030 C C . ASP A 1 125 ? 2.113 13.853 12.184 1.00 90.25 125 ASP A C 1
ATOM 1032 O O . ASP A 1 125 ? 2.677 13.470 11.152 1.00 90.25 125 ASP A O 1
ATOM 1036 N N . VAL A 1 126 ? 2.749 14.602 13.077 1.00 89.81 126 VAL A N 1
ATOM 1037 C CA . VAL A 1 126 ? 4.162 14.957 12.982 1.00 89.81 126 VAL A CA 1
ATOM 1038 C C . VAL A 1 126 ? 4.884 14.429 14.206 1.00 89.81 126 VAL A C 1
ATOM 1040 O O . VAL A 1 126 ? 4.671 14.893 15.324 1.00 89.81 126 VAL A O 1
ATOM 1043 N N . ARG A 1 127 ? 5.797 13.490 13.981 1.00 85.31 127 ARG A N 1
ATOM 1044 C CA . ARG A 1 127 ? 6.720 13.018 15.003 1.00 85.31 127 ARG A CA 1
ATOM 1045 C C . ARG A 1 127 ? 7.924 13.951 15.051 1.00 85.31 127 ARG A C 1
ATOM 1047 O O . ARG A 1 127 ? 8.483 14.309 14.013 1.00 85.31 127 ARG A O 1
ATOM 1054 N N . VAL A 1 128 ? 8.299 14.369 16.255 1.00 85.81 128 VAL A N 1
ATOM 1055 C CA . VAL A 1 128 ? 9.500 15.174 16.492 1.00 85.81 128 VAL A CA 1
ATOM 1056 C C . VAL A 1 128 ? 10.519 14.287 17.187 1.00 85.81 128 VAL A C 1
ATOM 1058 O O . VAL A 1 128 ? 10.256 13.800 18.284 1.00 85.81 128 VAL A O 1
ATOM 1061 N N . ASP A 1 129 ? 11.650 14.057 16.533 1.00 84.81 129 ASP A N 1
ATOM 1062 C CA . ASP A 1 129 ? 12.744 13.269 17.095 1.00 84.81 129 ASP A CA 1
ATOM 1063 C C . ASP A 1 129 ? 13.545 14.105 18.110 1.00 84.81 129 ASP A C 1
ATOM 1065 O O . ASP A 1 129 ? 13.453 15.334 18.135 1.00 84.81 129 ASP A O 1
ATOM 1069 N N . GLU A 1 130 ? 14.383 13.457 18.923 1.00 83.56 130 GLU A N 1
ATOM 1070 C CA . GLU A 1 130 ? 15.206 14.109 19.961 1.00 83.56 130 GLU A CA 1
ATOM 1071 C C . GLU A 1 130 ? 16.122 15.214 19.401 1.00 83.56 130 GLU A C 1
ATOM 1073 O O . GLU A 1 130 ? 16.425 16.196 20.077 1.00 83.56 130 GLU A O 1
ATOM 1078 N N . ASN A 1 131 ? 16.513 15.100 18.129 1.00 85.25 131 ASN A N 1
ATOM 1079 C CA . ASN A 1 131 ? 17.297 16.099 17.403 1.00 85.25 131 ASN A CA 1
ATOM 1080 C C . ASN A 1 131 ? 16.461 17.278 16.862 1.00 85.25 131 ASN A C 1
ATOM 1082 O O . ASN A 1 131 ? 16.984 18.105 16.116 1.00 85.25 131 ASN A O 1
ATOM 1086 N N . GLY A 1 132 ? 15.161 17.338 17.164 1.00 83.81 132 GLY A N 1
ATOM 1087 C CA . GLY A 1 132 ? 14.230 18.342 16.644 1.00 83.81 132 GLY A CA 1
ATOM 1088 C C . GLY A 1 132 ? 13.810 18.126 15.185 1.00 83.81 132 GLY A C 1
ATOM 1089 O O . GLY A 1 132 ? 13.134 18.983 14.614 1.00 83.81 132 GLY A O 1
ATOM 1090 N N . SER A 1 133 ? 14.189 16.999 14.566 1.00 87.00 133 SER A N 1
ATOM 1091 C CA . SER A 1 133 ? 13.735 16.652 13.213 1.00 87.00 133 SER A CA 1
ATOM 1092 C C . SER A 1 133 ? 12.251 16.311 13.217 1.00 87.00 133 SER A C 1
ATOM 1094 O O . SER A 1 133 ? 11.788 15.521 14.034 1.00 87.00 133 SER A O 1
ATOM 1096 N N . ARG A 1 134 ? 11.506 16.913 12.288 1.00 85.94 134 ARG A N 1
ATOM 1097 C CA . ARG A 1 134 ? 10.067 16.694 12.116 1.00 85.94 134 ARG A CA 1
ATOM 1098 C C . ARG A 1 134 ? 9.850 15.702 10.981 1.00 85.94 134 ARG A C 1
ATOM 1100 O O . ARG A 1 134 ? 10.162 16.014 9.835 1.00 85.94 134 ARG A O 1
ATOM 1107 N N . SER A 1 135 ? 9.295 14.537 11.290 1.00 85.81 135 SER A N 1
ATOM 1108 C CA . SER A 1 135 ? 8.885 13.534 10.307 1.00 85.81 135 SER A CA 1
ATOM 1109 C C . SER A 1 135 ? 7.363 13.428 10.287 1.00 85.81 135 SER A C 1
ATOM 1111 O O . SER A 1 135 ? 6.717 13.382 11.333 1.00 85.81 135 SER A O 1
ATOM 1113 N N . SER A 1 136 ? 6.763 13.443 9.096 1.00 86.94 136 SER A N 1
ATOM 1114 C CA . SER A 1 136 ? 5.333 13.164 8.977 1.00 86.94 136 SER A CA 1
ATOM 1115 C C . SER A 1 136 ? 5.112 11.670 9.170 1.00 86.94 136 SER A C 1
ATOM 1117 O O . SER A 1 136 ? 5.790 10.857 8.545 1.00 86.94 136 SER A O 1
ATOM 1119 N N . ILE A 1 137 ? 4.168 11.329 10.037 1.00 91.38 137 ILE A N 1
ATOM 1120 C CA . ILE A 1 137 ? 3.730 9.961 10.282 1.00 91.38 137 ILE A CA 1
ATOM 1121 C C . ILE A 1 137 ? 2.257 9.838 9.906 1.00 91.38 137 ILE A C 1
ATOM 1123 O O . ILE A 1 137 ? 1.484 10.788 10.022 1.00 91.38 137 ILE A O 1
ATOM 1127 N N . THR A 1 138 ? 1.867 8.657 9.444 1.00 93.12 138 THR A N 1
ATOM 1128 C CA . THR A 1 138 ? 0.469 8.347 9.135 1.00 93.12 138 THR A CA 1
ATOM 1129 C C . THR A 1 138 ? -0.035 7.366 10.177 1.00 93.12 138 THR A C 1
ATOM 1131 O O . THR A 1 138 ? 0.492 6.262 10.283 1.00 93.12 138 THR A O 1
ATOM 1134 N N . LYS A 1 139 ? -1.033 7.774 10.956 1.00 94.44 139 LYS A N 1
ATOM 1135 C CA . LYS A 1 139 ? -1.727 6.934 11.930 1.00 94.44 139 LYS A CA 1
ATOM 1136 C C . LYS A 1 139 ? -2.958 6.323 11.276 1.00 94.44 139 LYS A C 1
ATOM 1138 O O . LYS A 1 139 ? -3.694 7.007 10.564 1.00 94.44 139 LYS A O 1
ATOM 1143 N N . VAL A 1 140 ? -3.166 5.037 11.519 1.00 95.69 140 VAL A N 1
ATOM 1144 C CA . VAL A 1 140 ? -4.296 4.265 11.012 1.00 95.69 140 VAL A CA 1
ATOM 1145 C C . VAL A 1 140 ? -5.037 3.677 12.204 1.00 95.69 140 VAL A C 1
ATOM 1147 O O . VAL A 1 140 ? -4.470 2.910 12.980 1.00 95.69 140 VAL A O 1
ATOM 1150 N N . THR A 1 141 ? -6.307 4.041 12.340 1.00 95.81 141 THR A N 1
ATOM 1151 C CA . THR A 1 141 ? -7.185 3.577 13.419 1.00 95.81 141 THR A CA 1
ATOM 1152 C C . THR A 1 141 ? -8.228 2.633 12.853 1.00 95.81 141 THR A C 1
ATOM 1154 O O . THR A 1 141 ? -8.972 3.009 11.942 1.00 95.81 141 THR A O 1
ATOM 1157 N N . LEU A 1 142 ? -8.331 1.422 13.393 1.00 95.12 142 LEU A N 1
ATOM 1158 C CA . LEU A 1 142 ? -9.345 0.468 12.957 1.00 95.12 142 LEU A CA 1
ATOM 1159 C C . LEU A 1 142 ? -10.733 0.889 13.466 1.00 95.12 142 LEU A C 1
ATOM 1161 O O . LEU A 1 142 ? -10.949 1.000 14.668 1.00 95.12 142 LEU A O 1
ATOM 1165 N N . LEU A 1 143 ? -11.697 1.085 12.563 1.00 93.06 143 LEU A N 1
ATOM 1166 C CA . LEU A 1 143 ? -13.079 1.448 12.912 1.00 93.06 143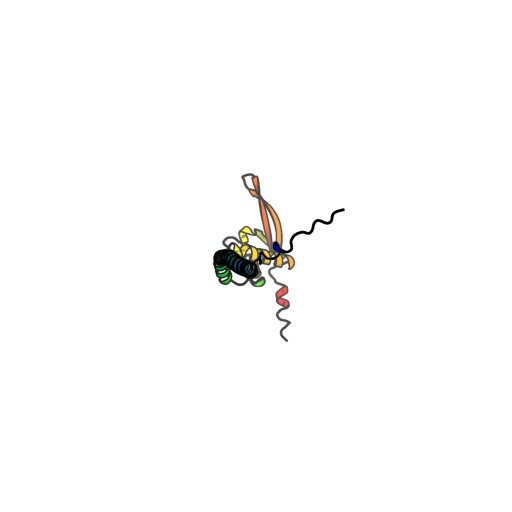 LEU A CA 1
ATOM 1167 C C . LEU A 1 143 ? -14.032 0.250 12.874 1.00 93.06 143 LEU A C 1
ATOM 1169 O O . LEU A 1 143 ? -14.964 0.180 13.672 1.00 93.06 143 LEU A O 1
ATOM 1173 N N . LYS A 1 144 ? -13.822 -0.690 11.946 1.00 90.56 144 LYS A N 1
ATOM 1174 C CA . LYS A 1 144 ? -14.609 -1.927 11.829 1.00 90.56 144 LYS A CA 1
ATOM 1175 C C . LYS A 1 144 ? -13.833 -2.998 11.062 1.00 90.56 144 LYS A C 1
ATOM 1177 O O . LYS A 1 144 ? -13.144 -2.695 10.090 1.00 90.56 144 LYS A O 1
ATOM 1182 N N . LYS A 1 145 ? -14.021 -4.263 11.448 1.00 82.88 145 LYS A N 1
ATOM 1183 C CA . LYS A 1 145 ? -13.449 -5.425 10.738 1.00 82.88 145 LYS A CA 1
ATOM 1184 C C . LYS A 1 145 ? -14.330 -5.947 9.598 1.00 82.88 145 LYS A C 1
ATOM 1186 O O . LYS A 1 145 ? -13.822 -6.537 8.659 1.00 82.88 145 LYS A O 1
ATOM 1191 N N . GLY A 1 146 ? -15.641 -5.697 9.643 1.00 73.56 146 GLY A N 1
ATOM 1192 C CA . GLY A 1 146 ? -16.567 -6.149 8.602 1.00 73.56 146 GLY A CA 1
ATOM 1193 C C . GLY A 1 146 ? -16.415 -5.368 7.294 1.00 73.56 146 GLY A C 1
ATOM 1194 O O . GLY A 1 146 ? -16.507 -4.134 7.274 1.00 73.56 146 GLY A O 1
ATOM 1195 N N . ARG A 1 147 ? -16.220 -6.084 6.187 1.00 65.38 147 ARG A N 1
ATOM 1196 C CA . ARG A 1 147 ? -16.177 -5.526 4.833 1.00 65.38 147 ARG A CA 1
ATOM 1197 C C . ARG A 1 147 ? -17.567 -5.527 4.224 1.00 65.38 147 ARG A C 1
ATOM 1199 O O . ARG A 1 147 ? -18.102 -6.560 3.853 1.00 65.38 147 ARG A O 1
ATOM 1206 N N . HIS A 1 148 ? -18.174 -4.352 4.111 1.00 55.81 148 HIS A N 1
ATOM 1207 C CA . HIS A 1 148 ? -19.526 -4.239 3.553 1.00 55.81 148 HIS A CA 1
ATOM 1208 C C . HIS A 1 148 ? -19.605 -4.504 2.034 1.00 55.81 148 HIS A C 1
ATOM 1210 O O . HIS A 1 148 ? -20.711 -4.628 1.520 1.00 55.81 148 HIS A O 1
ATOM 1216 N N . HIS A 1 149 ? -18.481 -4.587 1.310 1.00 55.97 149 HIS A N 1
ATOM 1217 C CA . HIS A 1 149 ? -18.478 -4.809 -0.144 1.00 55.97 149 HIS A CA 1
ATOM 1218 C C . HIS A 1 149 ? -18.561 -6.291 -0.552 1.00 55.97 149 HIS A C 1
ATOM 1220 O O . HIS A 1 149 ? -18.956 -6.574 -1.674 1.00 55.97 149 HIS A O 1
ATOM 1226 N N . GLU A 1 150 ? -18.316 -7.237 0.361 1.00 53.19 150 GLU A N 1
ATOM 1227 C CA . GLU A 1 150 ? -18.473 -8.682 0.093 1.00 53.19 150 GLU A CA 1
ATOM 1228 C C . GLU A 1 150 ? -19.941 -9.134 0.005 1.00 53.19 150 GLU A C 1
ATOM 1230 O O . GLU A 1 150 ? -20.232 -10.287 -0.310 1.00 53.19 150 GLU A O 1
ATOM 1235 N N . VAL A 1 151 ? -20.891 -8.233 0.274 1.00 49.19 151 VAL A N 1
ATOM 1236 C CA . VAL A 1 151 ? -22.323 -8.542 0.176 1.00 49.19 151 VAL A CA 1
ATOM 1237 C C . VAL A 1 151 ? -22.792 -8.572 -1.287 1.00 49.19 151 VAL A C 1
ATOM 1239 O O . VAL A 1 151 ? -23.772 -9.246 -1.585 1.00 49.19 151 VAL A O 1
ATOM 1242 N N . PHE A 1 152 ? -22.082 -7.925 -2.219 1.00 48.09 152 PHE A N 1
ATOM 1243 C CA . PHE A 1 152 ? -22.557 -7.790 -3.603 1.00 48.09 152 PHE A CA 1
ATOM 1244 C C . PHE A 1 152 ? -22.079 -8.884 -4.573 1.00 48.09 152 PHE A C 1
ATOM 1246 O O . PHE A 1 152 ? -22.733 -9.087 -5.592 1.00 48.09 152 PHE A O 1
ATOM 1253 N N . ASP A 1 153 ? -21.040 -9.659 -4.245 1.00 51.06 153 ASP A N 1
ATOM 1254 C CA . ASP A 1 153 ? -20.562 -10.742 -5.128 1.00 51.06 153 ASP A CA 1
ATOM 1255 C C . ASP A 1 153 ? -21.317 -12.070 -4.949 1.00 51.06 153 ASP A C 1
ATOM 1257 O O . ASP A 1 153 ? -21.220 -12.961 -5.793 1.00 51.06 153 ASP A O 1
ATOM 1261 N N . ARG A 1 154 ? -22.118 -12.226 -3.884 1.00 43.44 154 ARG A N 1
ATOM 1262 C CA . ARG A 1 154 ? -22.961 -13.425 -3.690 1.00 43.44 154 ARG A CA 1
ATOM 1263 C C . ARG A 1 154 ? -24.374 -13.310 -4.253 1.00 43.44 154 ARG A C 1
ATOM 1265 O O . ARG A 1 154 ? -25.040 -14.334 -4.370 1.00 43.44 154 ARG A O 1
ATOM 1272 N N . GLU A 1 155 ? -24.830 -12.116 -4.621 1.00 40.81 155 GLU A N 1
ATOM 1273 C CA . GLU A 1 155 ? -26.190 -11.901 -5.146 1.00 40.81 155 GLU A CA 1
ATOM 1274 C C . GLU A 1 155 ? -26.249 -11.797 -6.683 1.00 40.81 155 GLU A C 1
ATOM 1276 O O . GLU A 1 155 ? -27.335 -11.713 -7.249 1.00 40.81 155 GLU A O 1
ATOM 1281 N N . GLY A 1 156 ? -25.103 -11.859 -7.374 1.00 43.16 156 GLY A N 1
ATOM 1282 C CA . GLY A 1 156 ? -25.012 -11.808 -8.841 1.00 43.16 156 GLY A CA 1
ATOM 1283 C C . GLY A 1 156 ? -24.978 -13.165 -9.559 1.00 43.16 156 GLY A C 1
ATOM 1284 O O . GLY A 1 156 ? -24.816 -13.193 -10.776 1.00 43.16 156 GLY A O 1
ATOM 1285 N N . ALA A 1 157 ? -25.107 -14.281 -8.836 1.00 39.56 157 ALA A N 1
ATOM 1286 C CA . ALA A 1 157 ? -25.130 -15.631 -9.402 1.00 39.56 157 ALA A CA 1
ATOM 1287 C C . ALA A 1 157 ? -26.514 -16.282 -9.237 1.00 39.56 157 ALA A C 1
ATOM 1289 O O . ALA A 1 157 ? -26.671 -17.242 -8.482 1.00 39.56 157 ALA A O 1
ATOM 1290 N N . ILE A 1 158 ? -27.511 -15.748 -9.949 1.00 38.16 158 ILE A N 1
ATOM 1291 C CA . ILE A 1 158 ? -28.754 -16.450 -10.309 1.00 38.16 158 ILE A CA 1
ATOM 1292 C C . ILE A 1 158 ? -29.096 -16.201 -11.773 1.00 38.16 158 ILE A C 1
ATOM 1294 O O . ILE A 1 158 ? -28.969 -15.041 -12.222 1.00 38.16 158 ILE A O 1
#

Foldseek 3Di:
DDDDDDDPVVVPPPPPCVVVVVVVVVVVVVVVVVVVVVCVVVVVVVVVVVVVVCVVVVVVVVVVVPDDDQDLVVLLLLQLVLDDDAFDKDWLCRSCPPPDPVCSVSNVVSLVVCVVQVQKPKDWDWDQDPVRDTDIIIMIGGHHSDDPVVVPVVVPPD

Organism: Angiostrongylus cantonensis (NCBI:txid6313)